Protein AF-A0AA35SG87-F1 (afdb_monomer)

Mean predicted aligned error: 8.15 Å

Solvent-accessible surface area (backbone atoms only — not comparable to full-atom values): 6564 Å² total; per-residue (Å²): 133,84,75,35,74,54,20,55,32,54,59,71,33,48,64,58,61,67,68,77,59,61,47,69,62,48,50,51,45,36,43,77,64,68,68,37,54,73,69,56,46,52,62,45,66,36,91,86,54,51,64,70,53,26,38,49,52,52,48,51,54,45,40,55,46,16,46,76,40,57,67,49,53,57,52,49,39,54,42,28,56,74,38,80,87,34,32,68,50,28,51,51,45,49,46,63,55,47,60,60,69,60,66,62,74,69,71,79,83,74,72,81,88,126

Structure (mmCIF, N/CA/C/O backbone):
data_AF-A0AA35SG87-F1
#
_entry.id   AF-A0AA35SG87-F1
#
loop_
_atom_site.group_PDB
_atom_site.id
_atom_site.type_symbol
_atom_site.label_atom_id
_atom_site.label_alt_id
_atom_site.label_comp_id
_atom_site.label_asym_id
_atom_site.label_entity_id
_atom_site.label_seq_id
_atom_site.pdbx_PDB_ins_code
_atom_site.Cartn_x
_atom_site.Cartn_y
_atom_site.Cartn_z
_atom_site.occupancy
_atom_site.B_iso_or_equiv
_atom_site.auth_seq_id
_atom_site.auth_comp_id
_atom_site.auth_asym_id
_atom_site.auth_atom_id
_atom_site.pdbx_PDB_model_num
ATOM 1 N N . MET A 1 1 ? -17.812 -4.025 -14.722 1.00 52.16 1 MET A N 1
ATOM 2 C CA . MET A 1 1 ? -17.776 -4.496 -13.319 1.00 52.16 1 MET A CA 1
ATOM 3 C C . MET A 1 1 ? -17.814 -3.278 -12.409 1.00 52.16 1 MET A C 1
ATOM 5 O O . MET A 1 1 ? -17.071 -2.337 -12.665 1.00 52.16 1 MET A O 1
ATOM 9 N N . ALA A 1 2 ? -18.706 -3.233 -11.420 1.00 60.88 2 ALA A N 1
ATOM 10 C CA . ALA A 1 2 ? -18.720 -2.141 -10.448 1.00 60.88 2 ALA A CA 1
ATOM 11 C C . ALA A 1 2 ? -17.534 -2.311 -9.482 1.00 60.88 2 ALA A C 1
ATOM 13 O O . ALA A 1 2 ? -17.361 -3.392 -8.933 1.00 60.88 2 ALA A O 1
ATOM 14 N N . MET A 1 3 ? -16.712 -1.273 -9.276 1.00 66.44 3 MET A N 1
ATOM 15 C CA . MET A 1 3 ? -15.665 -1.299 -8.239 1.00 66.44 3 MET A CA 1
ATOM 16 C C . MET A 1 3 ? -16.286 -1.527 -6.851 1.00 66.44 3 MET A C 1
ATOM 18 O O . MET A 1 3 ? -17.355 -0.977 -6.561 1.00 66.44 3 MET A O 1
ATOM 22 N N . SER A 1 4 ? -15.599 -2.275 -5.981 1.00 80.12 4 SER A N 1
ATOM 23 C CA . SER A 1 4 ? -15.964 -2.426 -4.565 1.00 80.12 4 SER A CA 1
ATOM 24 C C . SER A 1 4 ? -15.848 -1.088 -3.812 1.00 80.12 4 SER A C 1
ATOM 26 O O . SER A 1 4 ? -15.252 -0.116 -4.300 1.00 80.12 4 SER A O 1
ATOM 28 N N . ALA A 1 5 ? -16.486 -0.969 -2.645 1.00 81.38 5 ALA A N 1
ATOM 29 C CA . ALA A 1 5 ? -16.401 0.253 -1.838 1.00 81.38 5 ALA A CA 1
ATOM 30 C C . ALA A 1 5 ? -14.970 0.466 -1.316 1.00 81.38 5 ALA A C 1
ATOM 32 O O . ALA A 1 5 ? -14.482 1.598 -1.274 1.00 81.38 5 ALA A O 1
ATOM 33 N N . GLU A 1 6 ? -14.304 -0.644 -1.017 1.00 84.75 6 GLU A N 1
ATOM 34 C CA . GLU A 1 6 ? -12.934 -0.802 -0.553 1.00 84.75 6 GLU A CA 1
ATOM 35 C C . GLU A 1 6 ? -11.949 -0.368 -1.635 1.00 84.75 6 GLU A C 1
ATOM 37 O O . GLU A 1 6 ? -11.095 0.473 -1.367 1.00 84.75 6 GLU A O 1
ATOM 42 N N . ALA A 1 7 ? -12.123 -0.820 -2.883 1.00 84.31 7 ALA A N 1
ATOM 43 C CA . ALA A 1 7 ? -11.260 -0.407 -3.992 1.00 84.31 7 ALA A CA 1
ATOM 44 C C . ALA A 1 7 ? -11.376 1.098 -4.253 1.00 84.31 7 ALA A C 1
ATOM 46 O O . ALA A 1 7 ? -10.373 1.786 -4.423 1.00 84.31 7 ALA A O 1
ATOM 47 N N . ARG A 1 8 ? -12.595 1.659 -4.189 1.00 83.38 8 ARG A N 1
ATOM 48 C CA . ARG A 1 8 ? -12.783 3.117 -4.282 1.00 83.38 8 ARG A CA 1
ATOM 49 C C . ARG A 1 8 ? -12.155 3.865 -3.108 1.00 83.38 8 ARG A C 1
ATOM 51 O O . ARG A 1 8 ? -11.766 5.017 -3.277 1.00 83.38 8 ARG A O 1
ATOM 58 N N . ALA A 1 9 ? -12.148 3.280 -1.913 1.00 82.56 9 ALA A N 1
ATOM 59 C CA . ALA A 1 9 ? -11.553 3.899 -0.737 1.00 82.56 9 ALA A CA 1
ATOM 60 C C . ALA A 1 9 ? -10.028 3.891 -0.818 1.00 82.56 9 ALA A C 1
ATOM 62 O O . ALA A 1 9 ? -9.429 4.951 -0.654 1.00 82.56 9 ALA A O 1
ATOM 63 N N . LEU A 1 10 ? -9.440 2.754 -1.196 1.00 88.12 10 LEU A N 1
ATOM 64 C CA . LEU A 1 10 ? -8.018 2.639 -1.491 1.00 88.12 10 LEU A CA 1
ATOM 65 C C . LEU A 1 10 ? -7.615 3.622 -2.593 1.00 88.12 10 LEU A C 1
ATOM 67 O O . LEU A 1 10 ? -6.688 4.396 -2.403 1.00 88.12 10 LEU A O 1
ATOM 71 N N . ARG A 1 11 ? -8.376 3.716 -3.692 1.00 88.12 11 ARG A N 1
ATOM 72 C CA . ARG A 1 11 ? -8.124 4.693 -4.768 1.00 88.12 11 ARG A CA 1
ATOM 73 C C . ARG A 1 11 ? -7.984 6.131 -4.258 1.00 88.12 11 ARG A C 1
ATOM 75 O O . ARG A 1 11 ? -7.129 6.880 -4.724 1.00 88.12 11 ARG A O 1
ATOM 82 N N . ARG A 1 12 ? -8.818 6.529 -3.291 1.00 85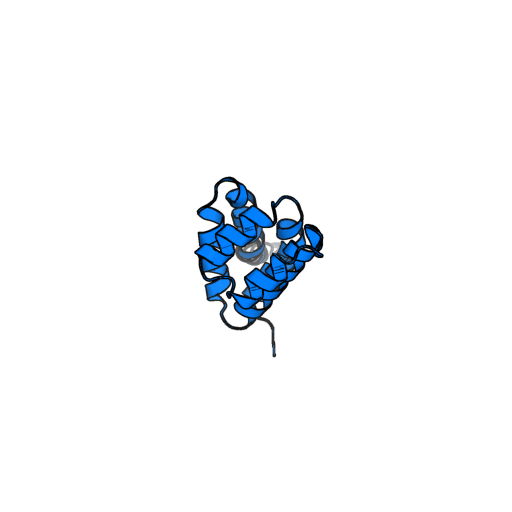.62 12 ARG A N 1
ATOM 83 C CA . ARG A 1 12 ? -8.775 7.873 -2.687 1.00 85.62 12 ARG A CA 1
ATOM 84 C C . ARG A 1 12 ? -7.545 8.094 -1.810 1.00 85.62 12 ARG A C 1
ATOM 86 O O . ARG A 1 12 ? -7.155 9.241 -1.629 1.00 85.62 12 ARG A O 1
ATOM 93 N N . SER A 1 13 ? -6.924 7.034 -1.301 1.00 86.25 13 SER A N 1
ATOM 94 C CA . SER A 1 13 ? -5.686 7.120 -0.531 1.00 86.25 13 SER A CA 1
ATOM 95 C C . SER A 1 13 ? -4.418 7.061 -1.389 1.00 86.25 13 SER A C 1
ATOM 97 O O . SER A 1 13 ? -3.332 7.014 -0.823 1.00 86.25 13 SER A O 1
ATOM 99 N N . ASN A 1 14 ? -4.511 7.123 -2.728 1.00 86.88 14 ASN A N 1
ATOM 100 C CA . ASN A 1 14 ? -3.327 7.126 -3.605 1.00 86.88 14 ASN A CA 1
ATOM 101 C C . ASN A 1 14 ? -2.331 8.241 -3.234 1.00 86.88 14 ASN A C 1
ATOM 103 O O . ASN A 1 14 ? -1.131 8.016 -3.125 1.00 86.88 14 ASN A O 1
ATOM 107 N N . ALA A 1 15 ? -2.838 9.446 -2.958 1.00 84.81 15 ALA A N 1
ATOM 108 C CA . ALA A 1 15 ? -1.996 10.572 -2.556 1.00 84.81 15 ALA A CA 1
ATOM 109 C C . ALA A 1 15 ? -1.245 10.311 -1.237 1.00 84.81 15 ALA A C 1
ATOM 111 O O . ALA A 1 15 ? -0.086 10.691 -1.112 1.00 84.81 15 ALA A O 1
ATOM 112 N N . VAL A 1 16 ? -1.880 9.619 -0.285 1.00 85.00 16 VAL A N 1
ATOM 113 C CA . VAL A 1 16 ? -1.257 9.219 0.988 1.00 85.00 16 VAL A CA 1
ATOM 114 C C . VAL A 1 16 ? -0.150 8.200 0.732 1.00 85.00 16 VAL A C 1
ATOM 116 O O . VAL A 1 16 ? 0.949 8.333 1.260 1.00 85.00 16 VAL A O 1
ATOM 119 N N . PHE A 1 17 ? -0.422 7.221 -0.132 1.00 80.38 17 PHE A N 1
ATOM 120 C CA . PHE A 1 17 ? 0.532 6.179 -0.509 1.00 80.38 17 PHE A CA 1
ATOM 121 C C . PHE A 1 17 ? 1.792 6.755 -1.176 1.00 80.38 17 PHE A C 1
ATOM 123 O O . PHE A 1 17 ? 2.893 6.262 -0.956 1.00 80.38 17 PHE A O 1
ATOM 130 N N . LYS A 1 18 ? 1.637 7.832 -1.957 1.00 80.06 18 LYS A N 1
ATOM 131 C CA . LYS A 1 18 ? 2.734 8.511 -2.666 1.00 80.06 18 LYS A CA 1
ATOM 132 C C . LYS A 1 18 ? 3.466 9.580 -1.849 1.00 80.06 18 LYS A C 1
ATOM 134 O O . LYS A 1 18 ? 4.548 9.999 -2.246 1.00 80.06 18 LYS A O 1
ATOM 139 N N . GLY A 1 19 ? 2.869 10.071 -0.763 1.00 75.06 19 GLY A N 1
ATOM 140 C CA . GLY A 1 19 ? 3.263 11.333 -0.127 1.00 75.06 19 GLY A CA 1
ATOM 141 C C . GLY A 1 19 ? 4.387 11.261 0.909 1.00 75.06 19 GLY A C 1
ATOM 142 O O . GLY A 1 19 ? 4.855 12.309 1.343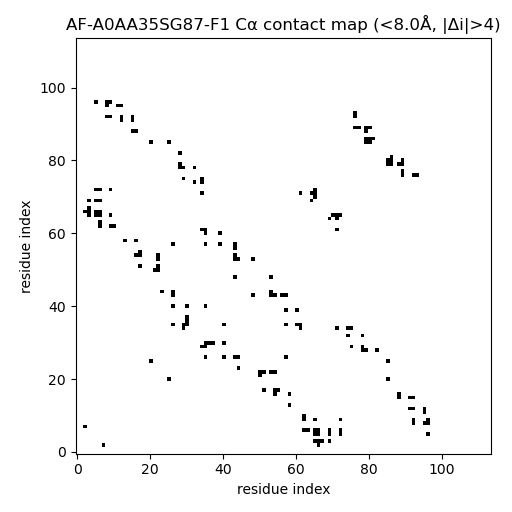 1.00 75.06 19 GLY A O 1
ATOM 143 N N . GLY A 1 20 ? 4.823 10.073 1.331 1.00 70.31 20 GLY A N 1
ATOM 144 C CA . GLY A 1 20 ? 5.798 9.971 2.426 1.00 70.31 20 GLY A CA 1
ATOM 145 C C . GLY A 1 20 ? 6.289 8.562 2.719 1.00 70.31 20 GLY A C 1
ATOM 146 O O . GLY A 1 20 ? 6.587 8.251 3.867 1.00 70.31 20 GLY A O 1
ATOM 147 N N . VAL A 1 21 ? 6.322 7.702 1.702 1.00 82.88 21 VAL A N 1
ATOM 148 C CA . VAL A 1 21 ? 6.686 6.293 1.851 1.00 82.88 21 VAL A CA 1
ATOM 149 C C . VAL A 1 21 ? 7.940 5.995 1.054 1.00 82.88 21 VAL A C 1
ATOM 151 O O . VAL A 1 21 ? 8.015 6.318 -0.131 1.00 82.88 21 VAL A O 1
ATOM 154 N N . ASP A 1 22 ? 8.902 5.347 1.704 1.00 89.00 22 ASP A N 1
ATOM 155 C CA . ASP A 1 22 ? 10.033 4.743 1.014 1.00 89.00 22 ASP A CA 1
ATOM 156 C C . ASP A 1 22 ? 9.538 3.524 0.207 1.00 89.00 22 ASP A C 1
ATOM 158 O O . ASP A 1 22 ? 8.985 2.584 0.798 1.00 89.00 22 ASP A O 1
ATOM 162 N N . PRO A 1 23 ? 9.694 3.521 -1.130 1.00 89.44 23 PRO A N 1
ATOM 163 C CA . PRO A 1 23 ? 9.236 2.422 -1.966 1.00 89.44 23 PRO A CA 1
ATOM 164 C C . PRO A 1 23 ? 9.935 1.099 -1.643 1.00 89.44 23 PRO A C 1
ATOM 166 O O . PRO A 1 23 ? 9.285 0.062 -1.724 1.00 89.44 23 PRO A O 1
ATOM 169 N N . GLU A 1 24 ? 11.209 1.092 -1.248 1.00 89.62 24 GLU A N 1
ATOM 170 C CA . GLU A 1 24 ? 11.932 -0.147 -0.938 1.00 89.62 24 GLU A CA 1
ATOM 171 C C . GLU A 1 24 ? 11.408 -0.787 0.349 1.00 89.62 24 GLU A C 1
ATOM 173 O O . GLU A 1 24 ? 11.170 -2.003 0.406 1.00 89.62 24 GLU A O 1
ATOM 178 N N . ASN A 1 25 ? 11.152 0.044 1.363 1.00 90.31 25 ASN A N 1
ATOM 179 C CA . ASN A 1 25 ? 10.546 -0.408 2.612 1.00 90.31 25 ASN A CA 1
ATOM 180 C C . ASN A 1 25 ? 9.140 -0.971 2.355 1.00 90.31 25 ASN A C 1
ATOM 182 O O . ASN A 1 25 ? 8.793 -2.072 2.787 1.00 90.31 25 ASN A O 1
ATOM 186 N N . LEU A 1 26 ? 8.346 -0.255 1.559 1.00 90.75 26 LEU A N 1
ATOM 187 C CA . LEU A 1 26 ? 6.991 -0.667 1.224 1.00 90.75 26 LEU A CA 1
ATOM 188 C C . LEU A 1 26 ? 6.952 -1.961 0.408 1.00 90.75 26 LEU A C 1
ATOM 190 O O . LEU A 1 26 ? 6.169 -2.850 0.734 1.00 90.75 26 LEU A O 1
ATOM 194 N N . VAL A 1 27 ? 7.811 -2.117 -0.606 1.00 92.25 27 VAL A N 1
ATOM 195 C CA . VAL A 1 27 ? 7.926 -3.375 -1.365 1.00 92.25 27 VAL A CA 1
ATOM 196 C C . VAL A 1 27 ? 8.217 -4.540 -0.424 1.00 92.25 27 VAL A C 1
ATOM 198 O O . VAL A 1 27 ? 7.605 -5.600 -0.559 1.00 92.25 27 VAL A O 1
ATOM 201 N N . THR A 1 28 ? 9.128 -4.349 0.532 1.00 92.19 28 THR A N 1
ATOM 202 C CA . THR A 1 28 ? 9.518 -5.386 1.495 1.00 92.19 28 THR A CA 1
ATOM 203 C C . THR A 1 28 ? 8.334 -5.809 2.360 1.00 92.19 28 THR A C 1
ATOM 205 O O . THR A 1 28 ? 8.039 -7.002 2.451 1.00 92.19 28 THR A O 1
ATOM 208 N N . VAL A 1 29 ? 7.597 -4.844 2.917 1.00 93.00 29 VAL A N 1
ATOM 209 C CA . VAL A 1 29 ? 6.403 -5.099 3.736 1.00 93.00 29 VAL A CA 1
ATOM 210 C C . VAL A 1 29 ? 5.302 -5.781 2.924 1.00 93.00 29 VAL A C 1
ATOM 212 O O . VAL A 1 29 ? 4.743 -6.790 3.358 1.00 93.00 29 VAL A O 1
ATOM 215 N N . LEU A 1 30 ? 4.993 -5.276 1.727 1.00 92.88 30 LEU A N 1
ATOM 216 C CA . LEU A 1 30 ? 3.920 -5.823 0.898 1.00 92.88 30 LEU A CA 1
ATOM 217 C C . LEU A 1 30 ? 4.245 -7.234 0.393 1.00 92.88 30 LEU A C 1
ATOM 219 O O . LEU A 1 30 ? 3.371 -8.103 0.384 1.00 92.88 30 LEU A O 1
ATOM 223 N N . TYR A 1 31 ? 5.492 -7.491 -0.002 1.00 93.50 31 TYR A N 1
ATOM 224 C CA . TYR A 1 31 ? 5.915 -8.823 -0.427 1.00 93.50 31 TYR A CA 1
ATOM 225 C C . TYR A 1 31 ? 5.946 -9.813 0.742 1.00 93.50 31 TYR A C 1
ATOM 227 O O . TYR A 1 31 ? 5.422 -10.919 0.615 1.00 93.50 31 TYR A O 1
ATOM 235 N N . GLY A 1 32 ? 6.474 -9.403 1.902 1.00 91.81 32 GLY A N 1
ATOM 236 C CA . GLY A 1 32 ? 6.506 -10.230 3.113 1.00 91.81 32 GLY A CA 1
ATOM 237 C C . GLY A 1 32 ? 5.117 -10.642 3.615 1.00 91.81 32 GLY A C 1
ATOM 238 O O . GLY A 1 32 ? 4.974 -11.694 4.230 1.00 91.81 32 GLY A O 1
ATOM 239 N N . ASN A 1 33 ? 4.086 -9.855 3.293 1.00 92.31 33 ASN A N 1
ATOM 240 C CA . ASN A 1 33 ? 2.690 -10.124 3.643 1.00 92.31 33 ASN A CA 1
ATOM 241 C C . ASN A 1 33 ? 1.859 -10.716 2.483 1.00 92.31 33 ASN A C 1
ATOM 243 O O . ASN A 1 33 ? 0.630 -10.724 2.546 1.00 92.31 33 ASN A O 1
ATOM 247 N N . PHE A 1 34 ? 2.499 -11.213 1.415 1.00 91.44 34 PHE A N 1
ATOM 248 C CA . PHE A 1 34 ? 1.841 -11.824 0.243 1.00 91.44 34 PHE A CA 1
ATOM 249 C C . PHE A 1 34 ? 0.858 -10.897 -0.506 1.00 91.44 34 PHE A C 1
ATOM 251 O O . PHE A 1 34 ? -0.018 -11.349 -1.255 1.00 91.44 34 PHE A O 1
ATOM 258 N N . LEU A 1 35 ? 1.007 -9.581 -0.335 1.00 92.19 35 LEU A N 1
ATOM 259 C CA . LEU A 1 35 ? 0.213 -8.564 -1.028 1.00 92.19 35 LEU A CA 1
ATOM 260 C C . LEU A 1 35 ? 0.749 -8.274 -2.435 1.00 92.19 35 LEU A C 1
ATOM 262 O O . LEU A 1 35 ? -0.012 -7.813 -3.284 1.00 92.19 35 LEU A O 1
ATOM 266 N N . LEU A 1 36 ? 2.016 -8.611 -2.695 1.00 92.81 36 LEU A N 1
ATOM 267 C CA . LEU A 1 36 ? 2.630 -8.642 -4.024 1.00 92.81 36 LEU A CA 1
ATOM 268 C C . LEU A 1 36 ? 3.012 -10.078 -4.399 1.00 92.81 36 LEU A C 1
ATOM 270 O O . LEU A 1 36 ? 3.467 -10.853 -3.560 1.00 92.81 36 LEU A O 1
ATOM 274 N N . THR A 1 37 ? 2.833 -10.430 -5.669 1.00 92.25 37 THR A N 1
ATOM 275 C CA . THR A 1 37 ? 3.420 -11.636 -6.272 1.00 92.25 37 THR A CA 1
ATOM 276 C C . THR A 1 37 ? 4.917 -11.439 -6.545 1.00 92.25 37 THR A C 1
ATOM 278 O O . THR A 1 37 ? 5.392 -10.299 -6.565 1.00 92.25 37 THR A O 1
ATOM 281 N N . PRO A 1 38 ? 5.674 -12.525 -6.795 1.00 92.06 38 PRO A N 1
ATOM 282 C CA . PRO A 1 38 ? 7.057 -12.429 -7.261 1.00 92.06 38 PRO A CA 1
ATOM 283 C C . PRO A 1 38 ? 7.208 -11.563 -8.519 1.00 92.06 38 PRO A C 1
ATOM 285 O O . PRO A 1 38 ? 8.066 -10.684 -8.535 1.00 92.06 38 PRO A O 1
ATOM 288 N N . ASP A 1 39 ? 6.325 -11.731 -9.507 1.00 91.44 39 ASP A N 1
ATOM 289 C CA . ASP A 1 39 ? 6.355 -10.962 -10.760 1.00 91.44 39 ASP A CA 1
ATOM 290 C C . ASP A 1 39 ? 6.072 -9.470 -10.519 1.00 91.44 39 ASP A C 1
ATOM 292 O O . ASP A 1 39 ? 6.739 -8.593 -11.068 1.00 91.44 39 ASP A O 1
ATOM 296 N N . GLU A 1 40 ? 5.098 -9.156 -9.656 1.00 92.25 40 GLU A N 1
ATOM 297 C CA . GLU A 1 40 ? 4.800 -7.771 -9.272 1.00 92.25 40 GLU A CA 1
ATOM 298 C C . GLU A 1 40 ? 5.977 -7.143 -8.519 1.00 92.25 40 GLU A C 1
ATOM 300 O O . GLU A 1 40 ? 6.325 -5.997 -8.797 1.00 92.25 40 GLU A O 1
ATOM 305 N N . ARG A 1 41 ? 6.628 -7.893 -7.618 1.00 93.25 41 ARG A N 1
ATOM 306 C CA . ARG A 1 41 ? 7.844 -7.453 -6.922 1.00 93.25 41 ARG A CA 1
ATOM 307 C C . ARG A 1 41 ? 8.974 -7.171 -7.908 1.00 93.25 41 ARG A C 1
ATOM 309 O O . ARG A 1 41 ? 9.624 -6.132 -7.810 1.00 93.25 41 ARG A O 1
ATOM 316 N N . GLU A 1 42 ? 9.232 -8.078 -8.840 1.00 91.62 42 GLU A N 1
ATOM 317 C CA . GLU A 1 42 ? 10.274 -7.894 -9.852 1.00 91.62 42 GLU A CA 1
ATOM 318 C C . GLU A 1 42 ? 10.003 -6.636 -10.681 1.00 91.62 42 GLU A C 1
ATOM 320 O O . GLU A 1 42 ? 10.886 -5.792 -10.840 1.00 91.62 42 GLU A O 1
ATOM 325 N N . LYS A 1 43 ? 8.748 -6.438 -11.099 1.00 89.69 43 LYS A N 1
ATOM 326 C CA . LYS A 1 43 ? 8.334 -5.252 -11.849 1.00 89.69 43 LYS A CA 1
ATOM 327 C C . LYS A 1 43 ? 8.609 -3.954 -11.085 1.00 89.69 43 LYS A C 1
ATOM 329 O O . LYS A 1 43 ? 9.157 -3.023 -11.668 1.00 89.69 43 LYS A O 1
ATOM 334 N N . VAL A 1 44 ? 8.257 -3.877 -9.799 1.00 89.56 44 VAL A N 1
ATOM 335 C CA . VAL A 1 44 ? 8.437 -2.648 -8.997 1.00 89.56 44 VAL A CA 1
ATOM 336 C C . VAL A 1 44 ? 9.879 -2.432 -8.540 1.00 89.56 44 VAL A C 1
ATOM 338 O O . VAL A 1 44 ? 10.297 -1.295 -8.364 1.00 89.56 44 VAL A O 1
ATOM 341 N N . THR A 1 45 ? 10.675 -3.491 -8.397 1.00 88.00 45 THR A N 1
ATOM 342 C CA . THR A 1 45 ? 12.110 -3.390 -8.059 1.00 88.00 45 THR A CA 1
ATOM 343 C C . THR A 1 45 ? 13.004 -3.145 -9.277 1.00 88.00 45 THR A C 1
ATOM 345 O O . THR A 1 45 ? 14.223 -3.021 -9.144 1.00 88.00 45 THR A O 1
ATOM 348 N N . HIS A 1 46 ? 12.422 -3.039 -10.474 1.00 85.12 46 HIS A N 1
ATOM 349 C CA . HIS A 1 46 ? 13.176 -2.813 -11.697 1.00 85.12 46 HIS A CA 1
ATOM 350 C C . HIS A 1 46 ? 13.911 -1.460 -11.659 1.00 85.12 46 HIS A C 1
ATOM 352 O O . HIS A 1 46 ? 13.300 -0.408 -11.464 1.00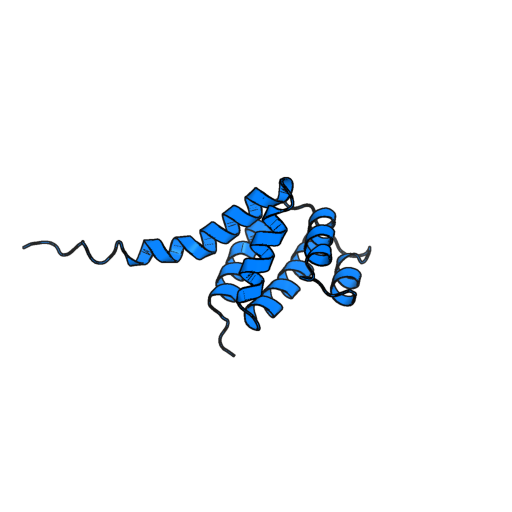 85.12 46 HIS A O 1
ATOM 358 N N . LYS A 1 47 ? 15.231 -1.475 -11.912 1.00 74.31 47 LYS A N 1
ATOM 359 C CA . LYS A 1 47 ? 16.151 -0.324 -11.739 1.00 74.31 47 LYS A CA 1
ATOM 360 C C . LYS A 1 47 ? 15.820 0.925 -12.567 1.00 74.31 47 LYS A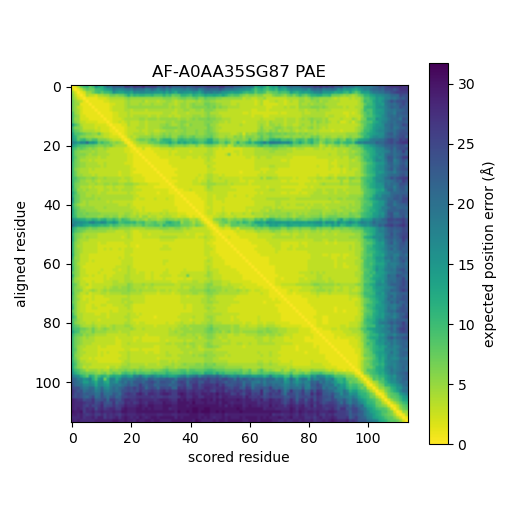 C 1
ATOM 362 O O . LYS A 1 47 ? 16.421 1.972 -12.360 1.00 74.31 47 LYS A O 1
ATOM 367 N N . THR A 1 48 ? 14.919 0.814 -13.537 1.00 85.38 48 THR A N 1
ATOM 368 C CA . THR A 1 48 ? 14.525 1.921 -14.420 1.00 85.38 48 THR A CA 1
ATOM 369 C C . THR A 1 48 ? 13.358 2.741 -13.876 1.00 85.38 48 THR A C 1
ATOM 371 O O . THR A 1 48 ? 13.050 3.784 -14.448 1.00 85.38 48 THR A O 1
ATOM 374 N N . LEU A 1 49 ? 12.673 2.272 -12.829 1.00 88.75 49 LEU A N 1
ATOM 375 C CA . LEU A 1 49 ? 11.547 2.989 -12.240 1.00 88.75 49 LEU A CA 1
ATOM 376 C C . LEU A 1 49 ? 12.039 4.018 -11.221 1.00 88.75 49 LEU A C 1
ATOM 378 O O . LEU A 1 49 ? 12.847 3.722 -10.347 1.00 88.75 49 LEU A O 1
ATOM 382 N N . THR A 1 50 ? 11.502 5.230 -11.308 1.00 90.50 50 THR A N 1
ATOM 383 C CA . THR A 1 50 ? 11.621 6.228 -10.237 1.00 90.50 50 THR A CA 1
ATOM 384 C C . THR A 1 50 ? 10.794 5.805 -9.022 1.00 90.50 50 THR A C 1
ATOM 386 O O . THR A 1 50 ? 9.787 5.115 -9.176 1.00 90.50 50 THR A O 1
ATOM 389 N N . ALA A 1 51 ? 11.140 6.290 -7.827 1.00 88.50 51 ALA A N 1
ATOM 390 C CA . ALA A 1 51 ? 10.395 6.003 -6.596 1.00 88.50 51 ALA A CA 1
ATOM 391 C C . ALA A 1 51 ? 8.873 6.208 -6.750 1.00 88.50 51 ALA A C 1
ATOM 393 O O . ALA A 1 51 ? 8.077 5.346 -6.389 1.00 88.50 51 ALA A O 1
ATOM 394 N N . GLY A 1 52 ? 8.452 7.311 -7.380 1.00 88.38 52 GLY A N 1
ATOM 395 C CA . GLY A 1 52 ? 7.034 7.581 -7.632 1.00 88.38 52 GLY A CA 1
ATOM 396 C C . GLY A 1 52 ? 6.363 6.570 -8.571 1.00 88.38 52 GLY A C 1
ATOM 397 O O . GLY A 1 52 ? 5.195 6.236 -8.375 1.00 88.38 52 GLY A O 1
ATOM 398 N N . GLN A 1 53 ? 7.088 6.052 -9.566 1.00 90.50 53 GLN A N 1
ATOM 399 C CA . GLN A 1 53 ? 6.583 5.005 -10.461 1.00 90.50 53 GLN A CA 1
ATOM 400 C C . GLN A 1 53 ? 6.494 3.649 -9.754 1.00 90.50 53 GLN A C 1
ATOM 402 O O . GLN A 1 53 ? 5.529 2.923 -9.969 1.00 90.50 53 GLN A O 1
ATOM 407 N N . GLN A 1 54 ? 7.449 3.328 -8.877 1.00 91.50 54 GLN A N 1
ATOM 408 C CA . GLN A 1 54 ? 7.391 2.117 -8.053 1.00 91.50 54 GLN A CA 1
ATOM 409 C C . GLN A 1 54 ? 6.162 2.137 -7.136 1.00 91.50 54 GLN A C 1
ATOM 411 O O . GLN A 1 54 ? 5.414 1.162 -7.082 1.00 91.50 54 GLN A O 1
ATOM 416 N N . LEU A 1 55 ? 5.914 3.273 -6.471 1.00 91.38 55 LEU A N 1
ATOM 417 C CA . LEU A 1 55 ? 4.730 3.482 -5.630 1.00 91.38 55 LEU A CA 1
ATOM 418 C C . LEU A 1 55 ? 3.428 3.348 -6.431 1.00 91.38 55 LEU A C 1
ATOM 420 O O . LEU A 1 55 ? 2.496 2.701 -5.961 1.00 91.38 55 LEU A O 1
ATOM 424 N N . GLU A 1 56 ? 3.366 3.903 -7.645 1.00 90.94 56 GLU A N 1
ATOM 425 C CA . GLU A 1 56 ? 2.181 3.795 -8.507 1.00 90.94 56 GLU A CA 1
ATOM 426 C C . GLU A 1 56 ? 1.902 2.353 -8.951 1.00 90.94 56 GLU A C 1
ATOM 428 O O . GLU A 1 56 ? 0.752 1.910 -8.956 1.00 90.94 56 GLU A O 1
ATOM 433 N N . GLU A 1 57 ? 2.939 1.600 -9.307 1.00 91.69 57 GLU A N 1
ATOM 434 C CA . GLU A 1 57 ? 2.805 0.204 -9.725 1.00 91.69 57 GLU A CA 1
ATOM 435 C C . GLU A 1 57 ? 2.356 -0.692 -8.561 1.00 91.69 57 GLU A C 1
ATOM 437 O O . GLU A 1 57 ? 1.403 -1.463 -8.711 1.00 91.69 57 GLU A O 1
ATOM 442 N N . MET A 1 58 ? 2.951 -0.529 -7.371 1.00 92.94 58 MET A N 1
ATOM 443 C CA . MET A 1 58 ? 2.493 -1.215 -6.154 1.00 92.94 58 MET A CA 1
ATOM 444 C C . MET A 1 58 ? 1.038 -0.877 -5.831 1.00 92.94 58 MET A C 1
ATOM 446 O O . MET A 1 58 ? 0.231 -1.764 -5.551 1.00 92.94 58 MET A O 1
ATOM 450 N N . PHE A 1 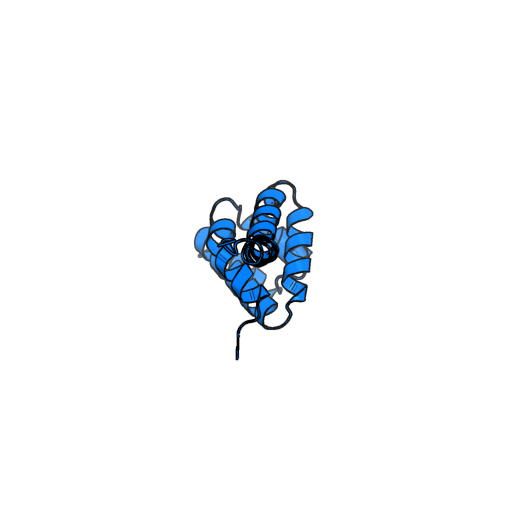59 ? 0.685 0.405 -5.899 1.00 92.12 59 PHE A N 1
ATOM 451 C CA . PHE A 1 59 ? -0.670 0.862 -5.631 1.00 92.12 59 PHE A CA 1
ATOM 452 C C . PHE A 1 59 ? -1.677 0.275 -6.626 1.00 92.12 59 PHE A C 1
ATOM 454 O O . PHE A 1 59 ? -2.747 -0.187 -6.232 1.00 92.12 59 PHE A O 1
ATOM 461 N N . THR A 1 60 ? -1.321 0.231 -7.909 1.00 90.75 60 THR A N 1
ATOM 462 C CA . THR A 1 60 ? -2.163 -0.339 -8.968 1.00 90.75 60 THR A CA 1
ATOM 463 C C . THR A 1 60 ? -2.391 -1.838 -8.760 1.00 90.75 60 THR A C 1
ATOM 465 O O . THR A 1 60 ? -3.512 -2.320 -8.941 1.00 90.75 60 THR A O 1
ATOM 468 N N . ALA A 1 61 ? -1.358 -2.583 -8.355 1.00 91.88 61 ALA A N 1
ATOM 469 C CA . ALA A 1 61 ? -1.477 -4.000 -8.014 1.00 91.88 61 ALA A CA 1
ATOM 470 C C . ALA A 1 61 ? -2.447 -4.216 -6.837 1.00 91.88 61 ALA A C 1
ATOM 472 O O . ALA A 1 61 ? -3.368 -5.036 -6.919 1.00 91.88 61 ALA A O 1
ATOM 473 N N . LEU A 1 62 ? -2.305 -3.416 -5.775 1.00 91.88 62 LEU A N 1
ATOM 474 C CA . LEU A 1 62 ? -3.194 -3.451 -4.613 1.00 91.88 62 LEU A CA 1
ATOM 475 C C . LEU A 1 62 ? -4.637 -3.080 -4.981 1.00 91.88 62 LEU A C 1
ATOM 477 O O . LEU A 1 62 ? -5.562 -3.788 -4.589 1.00 91.88 62 LEU A O 1
ATOM 481 N N . GLU A 1 63 ? -4.853 -2.026 -5.773 1.00 90.56 63 GLU A N 1
ATOM 482 C CA . GLU A 1 63 ? -6.192 -1.595 -6.200 1.00 90.56 63 GLU A CA 1
ATOM 483 C C . GLU A 1 63 ? -6.922 -2.708 -6.963 1.00 90.56 63 GLU A C 1
ATOM 485 O O . GLU A 1 63 ? -8.089 -2.993 -6.677 1.00 90.56 63 GLU A O 1
ATOM 490 N N . ARG A 1 64 ? -6.231 -3.386 -7.890 1.00 90.38 64 ARG A N 1
ATOM 491 C CA . ARG A 1 64 ? -6.790 -4.522 -8.640 1.00 90.38 64 ARG A CA 1
ATOM 492 C C . ARG A 1 64 ? -7.178 -5.672 -7.720 1.00 90.38 64 ARG A C 1
ATOM 494 O O . ARG A 1 64 ? -8.251 -6.246 -7.891 1.00 90.38 64 ARG A O 1
ATOM 501 N N . ARG A 1 65 ? -6.338 -5.986 -6.730 1.00 90.88 65 ARG A N 1
ATOM 502 C CA . ARG A 1 65 ? -6.619 -7.048 -5.758 1.00 90.88 65 ARG A CA 1
ATOM 503 C C . ARG A 1 65 ? -7.798 -6.698 -4.859 1.00 90.88 65 ARG A C 1
ATOM 505 O O . ARG A 1 65 ? -8.685 -7.526 -4.724 1.00 90.88 65 ARG A O 1
ATOM 512 N N . VAL A 1 66 ? -7.876 -5.476 -4.329 1.00 90.25 66 VAL A N 1
ATOM 513 C CA . VAL A 1 66 ? -9.016 -5.031 -3.501 1.00 90.25 66 VAL A CA 1
ATOM 514 C C . VAL A 1 66 ? -10.324 -4.967 -4.302 1.00 90.25 66 VAL A C 1
ATOM 516 O O . VAL A 1 66 ? -11.414 -5.159 -3.758 1.0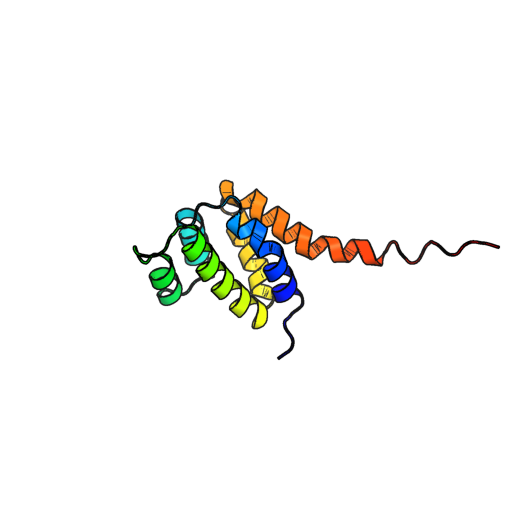0 90.25 66 VAL A O 1
ATOM 519 N N . ALA A 1 67 ? -10.243 -4.707 -5.610 1.00 87.62 67 ALA A N 1
ATOM 520 C CA . ALA A 1 67 ? -11.411 -4.748 -6.484 1.00 87.62 67 ALA A CA 1
ATOM 521 C C . ALA A 1 67 ? -11.980 -6.167 -6.653 1.00 87.62 67 ALA A C 1
ATOM 523 O O . ALA A 1 67 ? -13.179 -6.297 -6.896 1.00 87.62 67 ALA A O 1
ATOM 524 N N . VAL A 1 68 ? -11.142 -7.200 -6.519 1.00 88.81 68 VAL A N 1
ATOM 525 C CA . VAL A 1 68 ? -11.533 -8.616 -6.618 1.00 88.81 68 VAL A CA 1
ATOM 526 C C . VAL A 1 68 ? -11.865 -9.199 -5.240 1.00 88.81 68 VAL A C 1
ATOM 528 O O . VAL A 1 68 ? -12.879 -9.875 -5.099 1.00 88.81 68 VAL A O 1
ATOM 531 N N . ASP A 1 69 ? -11.043 -8.915 -4.228 1.00 89.19 69 ASP A N 1
ATOM 532 C CA . ASP A 1 69 ? -11.208 -9.361 -2.8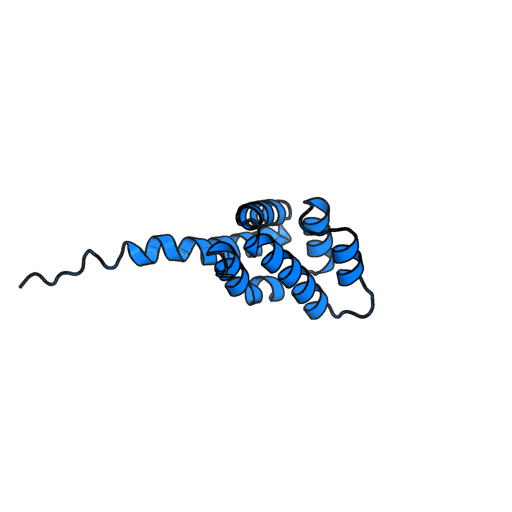44 1.00 89.19 69 ASP A CA 1
ATOM 533 C C . ASP A 1 69 ? -11.104 -8.173 -1.864 1.00 89.19 69 ASP A C 1
ATOM 535 O O . ASP A 1 69 ? -10.003 -7.684 -1.585 1.00 89.19 69 ASP A O 1
ATOM 539 N N . PRO A 1 70 ? -12.228 -7.713 -1.286 1.00 85.44 70 PRO A N 1
ATOM 540 C CA . PRO A 1 70 ? -12.233 -6.584 -0.360 1.00 85.44 70 PRO A CA 1
ATOM 541 C C . PRO A 1 70 ? -11.454 -6.847 0.942 1.00 85.44 70 PRO A C 1
ATOM 543 O O . PRO A 1 70 ? -10.997 -5.888 1.566 1.00 85.44 70 PRO A O 1
ATOM 546 N N . HIS A 1 71 ? -11.214 -8.106 1.340 1.00 89.31 71 HIS A N 1
ATOM 547 C CA . HIS A 1 71 ? -10.426 -8.425 2.544 1.00 89.31 71 HIS A CA 1
ATOM 548 C C . HIS A 1 71 ? -8.944 -8.069 2.395 1.00 89.31 71 HIS A C 1
ATOM 550 O O . HIS A 1 71 ? -8.239 -7.911 3.394 1.00 89.31 71 HI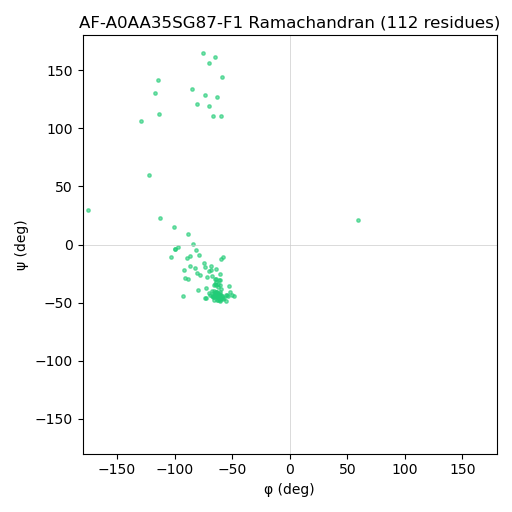S A O 1
ATOM 556 N N . VAL A 1 72 ? -8.462 -7.896 1.161 1.00 91.00 72 VAL A N 1
ATOM 557 C CA . VAL A 1 72 ? -7.092 -7.443 0.887 1.00 91.00 72 VAL A CA 1
ATOM 558 C C . VAL A 1 72 ? -6.840 -6.058 1.481 1.00 91.00 72 VAL A C 1
ATOM 560 O O . VAL A 1 72 ? -5.724 -5.791 1.914 1.00 91.00 72 VAL A O 1
ATOM 563 N N . LEU A 1 73 ? -7.862 -5.199 1.580 1.00 90.31 73 LEU A N 1
ATOM 564 C CA . LEU A 1 73 ? -7.717 -3.893 2.225 1.00 90.31 73 LEU A CA 1
ATOM 565 C C . LEU A 1 73 ? -7.378 -4.035 3.715 1.00 90.31 73 LEU A C 1
ATOM 567 O O . LEU A 1 73 ? -6.499 -3.332 4.201 1.00 90.31 73 LEU A O 1
ATOM 571 N N . GLN A 1 74 ? -8.029 -4.962 4.426 1.00 91.00 74 GLN A N 1
ATOM 572 C CA . GLN A 1 74 ? -7.720 -5.214 5.835 1.00 91.00 74 GLN A CA 1
ATOM 573 C C . GLN A 1 74 ? -6.306 -5.780 5.991 1.00 91.00 74 GLN A C 1
ATOM 575 O O . GLN A 1 74 ? -5.532 -5.270 6.791 1.00 91.00 74 GLN A O 1
ATOM 580 N N . LYS A 1 75 ? -5.924 -6.751 5.150 1.00 93.12 75 LYS A N 1
ATOM 581 C CA . LYS A 1 75 ? -4.557 -7.300 5.143 1.00 93.12 75 LYS A CA 1
ATOM 582 C C . LYS A 1 75 ? -3.498 -6.238 4.848 1.00 93.12 75 LYS A C 1
ATOM 584 O O . LYS A 1 75 ? -2.427 -6.267 5.441 1.00 93.12 75 LYS A O 1
ATOM 589 N N . LEU A 1 76 ? -3.789 -5.304 3.941 1.00 92.44 76 LEU A N 1
ATOM 590 C CA . LEU A 1 76 ? -2.919 -4.165 3.655 1.00 92.44 76 LEU A CA 1
ATOM 591 C C . LEU A 1 76 ? -2.726 -3.300 4.900 1.00 92.44 76 LEU A C 1
ATOM 593 O O . LEU A 1 76 ? -1.597 -2.968 5.234 1.00 92.44 76 LEU A O 1
ATOM 597 N N . LEU A 1 77 ? -3.807 -2.955 5.595 1.00 92.06 77 LEU A N 1
ATOM 598 C CA . LEU A 1 77 ? -3.734 -2.162 6.821 1.00 92.06 77 LEU A CA 1
ATOM 599 C C . LEU A 1 77 ? -2.937 -2.880 7.912 1.00 92.06 77 LEU A C 1
ATOM 601 O O . LEU A 1 77 ? -2.082 -2.263 8.541 1.00 92.06 77 LEU A O 1
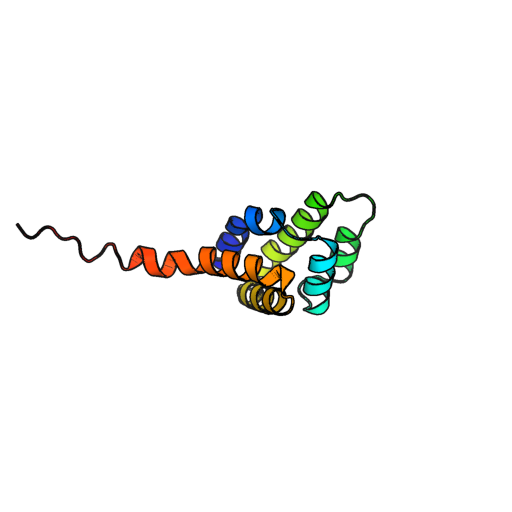ATOM 605 N N . ASP A 1 78 ? -3.167 -4.179 8.095 1.00 93.06 78 ASP A N 1
ATOM 606 C CA . ASP A 1 78 ? -2.435 -4.991 9.067 1.00 93.06 78 ASP A CA 1
ATOM 607 C C . ASP A 1 78 ? -0.938 -5.035 8.725 1.00 93.06 78 ASP A C 1
ATOM 609 O O . ASP A 1 78 ? -0.106 -4.785 9.593 1.00 93.06 78 ASP A O 1
ATOM 613 N N . ALA A 1 79 ? -0.588 -5.244 7.450 1.00 92.94 79 ALA A N 1
ATOM 614 C CA . ALA A 1 79 ? 0.795 -5.238 6.979 1.00 92.94 79 ALA A CA 1
ATOM 615 C C . ALA A 1 79 ? 1.481 -3.885 7.214 1.00 92.94 79 ALA A C 1
ATOM 617 O O . ALA A 1 79 ? 2.587 -3.841 7.746 1.00 92.94 79 ALA A O 1
ATOM 618 N N . LEU A 1 80 ? 0.821 -2.772 6.881 1.00 91.56 80 LEU A N 1
ATOM 619 C CA . LEU A 1 80 ? 1.359 -1.430 7.126 1.00 91.56 80 LEU A CA 1
ATOM 620 C C . LEU A 1 80 ? 1.534 -1.140 8.627 1.00 91.56 80 LEU A C 1
ATOM 622 O O . LEU A 1 80 ? 2.444 -0.406 8.995 1.00 91.56 80 LEU A O 1
ATOM 626 N N . ASN A 1 81 ? 0.711 -1.735 9.496 1.00 92.00 81 ASN A N 1
ATOM 627 C CA . ASN A 1 81 ? 0.846 -1.603 10.948 1.00 92.00 81 ASN A CA 1
ATOM 628 C C . ASN A 1 81 ? 2.013 -2.410 11.542 1.00 92.00 81 ASN A C 1
ATOM 630 O O . ASN A 1 81 ? 2.411 -2.139 12.674 1.00 92.00 81 ASN A O 1
ATOM 634 N N . THR A 1 82 ? 2.572 -3.379 10.809 1.00 90.12 82 THR A N 1
ATOM 635 C CA . THR A 1 82 ? 3.767 -4.119 11.261 1.00 90.12 82 THR A CA 1
ATOM 636 C C . THR A 1 82 ? 5.051 -3.298 11.178 1.00 90.12 82 THR A C 1
ATOM 638 O O . THR A 1 82 ? 6.017 -3.620 11.866 1.00 90.12 82 THR A O 1
ATOM 641 N N . GLU A 1 83 ? 5.052 -2.226 10.383 1.00 89.88 83 GLU A N 1
ATOM 642 C CA . GLU A 1 83 ? 6.206 -1.357 10.176 1.00 89.88 83 GLU A CA 1
ATOM 643 C C . GLU A 1 83 ? 5.928 0.037 10.763 1.00 89.88 83 GLU A C 1
ATOM 645 O O . GLU A 1 83 ? 5.090 0.770 10.226 1.00 89.88 83 GLU A O 1
ATOM 650 N N . PRO A 1 84 ? 6.626 0.452 11.840 1.00 87.88 84 PRO A N 1
ATOM 651 C CA . PRO A 1 84 ? 6.384 1.729 12.512 1.00 87.88 84 PRO A CA 1
ATOM 652 C C . PRO A 1 84 ? 6.408 2.946 11.581 1.00 87.88 84 PRO A C 1
ATOM 654 O O . PRO A 1 84 ? 5.615 3.872 11.767 1.00 87.88 84 PRO A O 1
ATOM 657 N N . ALA A 1 85 ? 7.267 2.943 10.556 1.00 87.75 85 ALA A N 1
ATOM 658 C CA . ALA A 1 85 ? 7.343 4.033 9.585 1.00 87.75 85 ALA A CA 1
ATOM 659 C C . ALA A 1 85 ? 6.093 4.142 8.686 1.00 87.75 85 ALA A C 1
ATOM 661 O O . ALA A 1 85 ? 5.815 5.210 8.140 1.00 87.75 85 ALA A O 1
ATOM 662 N N . LEU A 1 86 ? 5.323 3.059 8.539 1.00 89.50 86 LEU A N 1
ATOM 663 C CA . LEU A 1 86 ? 4.142 2.971 7.674 1.00 89.50 86 LEU A CA 1
ATOM 664 C C . LEU A 1 86 ? 2.815 3.062 8.443 1.00 89.50 86 LEU A C 1
ATOM 666 O O . LEU A 1 86 ? 1.770 3.290 7.829 1.00 89.50 86 LEU A O 1
ATOM 670 N N . VAL A 1 87 ? 2.833 2.989 9.777 1.00 89.31 87 VAL A N 1
ATOM 671 C CA . VAL A 1 87 ? 1.648 3.197 10.634 1.00 89.31 87 VAL A CA 1
ATOM 672 C C . VAL A 1 87 ? 0.890 4.499 10.302 1.00 89.31 87 VAL A C 1
ATOM 674 O O . VAL A 1 87 ? -0.339 4.457 10.190 1.00 89.31 87 VAL A O 1
ATOM 677 N N . PRO A 1 88 ? 1.541 5.660 10.064 1.00 88.75 88 PRO A N 1
ATOM 678 C CA . PRO A 1 88 ? 0.824 6.883 9.691 1.00 88.75 88 PRO A CA 1
ATOM 679 C C . PRO A 1 88 ? 0.054 6.762 8.370 1.00 88.75 88 PRO A C 1
ATOM 681 O O . PRO A 1 88 ? -0.982 7.404 8.193 1.00 88.75 88 PRO A O 1
ATOM 684 N N . VAL A 1 89 ? 0.545 5.941 7.439 1.00 88.38 89 VAL A N 1
ATOM 685 C CA . VAL A 1 89 ? -0.114 5.651 6.159 1.00 88.38 89 VAL A CA 1
ATOM 686 C C . VAL A 1 89 ? -1.317 4.749 6.400 1.00 88.38 89 VAL A C 1
ATOM 688 O O . VAL A 1 89 ? -2.405 5.054 5.913 1.00 88.38 89 VAL A O 1
ATOM 691 N N . ALA A 1 90 ? -1.155 3.694 7.207 1.00 90.56 90 ALA A N 1
ATOM 692 C CA . ALA A 1 90 ? -2.244 2.801 7.603 1.00 90.56 90 ALA A CA 1
ATOM 693 C C . ALA A 1 90 ? -3.400 3.581 8.247 1.00 90.56 90 ALA A C 1
ATOM 695 O O . ALA A 1 90 ? -4.549 3.457 7.821 1.00 90.56 90 ALA A O 1
ATOM 696 N N . ASN A 1 91 ? -3.086 4.460 9.202 1.00 89.25 91 ASN A N 1
ATOM 697 C CA . ASN A 1 91 ? -4.066 5.302 9.888 1.00 89.25 91 ASN A CA 1
ATOM 698 C C . ASN A 1 91 ? -4.808 6.226 8.920 1.00 89.25 91 ASN A C 1
ATOM 700 O O . ASN A 1 91 ? -6.031 6.316 8.969 1.00 89.25 91 ASN A O 1
ATOM 704 N N . GLN A 1 92 ? -4.105 6.868 7.988 1.00 88.38 92 GLN A N 1
ATOM 705 C CA . GLN A 1 92 ? -4.740 7.737 6.996 1.00 88.38 92 GLN A CA 1
ATOM 706 C C . GLN A 1 92 ? -5.647 6.963 6.025 1.00 88.38 92 GLN A C 1
ATOM 708 O O . GLN A 1 92 ? -6.745 7.426 5.707 1.00 88.38 92 GLN A O 1
ATOM 713 N N . ILE A 1 93 ? -5.244 5.768 5.579 1.00 87.56 93 ILE A N 1
ATOM 714 C CA . ILE A 1 93 ? -6.100 4.890 4.761 1.00 87.56 93 ILE A CA 1
ATOM 715 C C . ILE A 1 93 ? -7.336 4.463 5.569 1.00 87.56 93 ILE A C 1
ATOM 717 O O . ILE A 1 93 ? -8.465 4.533 5.070 1.00 87.56 93 ILE A O 1
ATOM 721 N N . GLN A 1 94 ? -7.146 4.081 6.835 1.00 87.19 94 GLN A N 1
ATOM 722 C CA . GLN A 1 94 ? -8.229 3.729 7.749 1.00 87.19 94 GLN A CA 1
ATOM 723 C C . GLN A 1 94 ? -9.188 4.907 7.966 1.00 87.19 94 GLN A C 1
ATOM 725 O O . GLN A 1 94 ? -10.402 4.731 7.953 1.00 87.19 94 GLN A O 1
ATOM 730 N N . GLU A 1 95 ? -8.694 6.133 8.102 1.00 86.25 95 GLU A N 1
ATOM 731 C CA . GLU A 1 95 ? -9.539 7.321 8.213 1.00 86.25 95 GLU A CA 1
ATOM 732 C C . GLU A 1 95 ? -10.342 7.581 6.935 1.00 86.25 95 GLU A C 1
ATOM 734 O O . GLU A 1 95 ? -11.536 7.866 7.002 1.00 86.25 95 GLU A O 1
ATOM 739 N N . ILE A 1 96 ? -9.733 7.458 5.754 1.00 83.06 96 ILE A N 1
ATOM 740 C CA . ILE A 1 96 ? -10.419 7.659 4.464 1.00 83.06 96 ILE A CA 1
ATOM 741 C C . ILE A 1 96 ? -11.529 6.617 4.253 1.00 83.06 96 ILE A C 1
ATOM 743 O O . ILE A 1 96 ? -12.561 6.911 3.634 1.00 83.06 96 ILE A O 1
ATOM 747 N N . THR A 1 97 ? -11.336 5.402 4.768 1.00 75.50 97 THR A N 1
ATOM 748 C CA . THR A 1 97 ? -12.328 4.321 4.704 1.00 75.50 97 THR A CA 1
ATOM 749 C C . THR A 1 97 ? -13.426 4.491 5.766 1.00 75.50 97 THR A C 1
ATOM 751 O O . THR A 1 97 ? -14.604 4.305 5.454 1.00 75.50 97 THR A O 1
ATOM 754 N N . THR A 1 98 ? -13.088 4.928 6.987 1.00 73.38 98 THR A N 1
ATOM 755 C CA . THR A 1 98 ? -14.021 5.048 8.130 1.00 73.38 98 THR A CA 1
ATOM 756 C C . THR A 1 98 ? -14.765 6.377 8.238 1.00 73.38 98 THR A C 1
ATOM 758 O O . THR A 1 98 ? -15.914 6.364 8.680 1.00 73.38 98 THR A O 1
ATOM 761 N N . LYS A 1 99 ? -14.214 7.511 7.777 1.00 61.00 99 LYS A N 1
ATOM 762 C CA . LYS A 1 99 ? -14.879 8.838 7.799 1.00 61.00 99 LYS A CA 1
ATOM 763 C C . LYS A 1 99 ? -16.217 8.868 7.037 1.00 61.00 99 LYS A C 1
ATOM 765 O O . LYS A 1 99 ? -16.998 9.803 7.194 1.00 61.00 99 LYS A O 1
ATOM 770 N N . ARG A 1 100 ? -16.548 7.826 6.262 1.00 51.16 100 ARG A N 1
ATOM 771 C CA . ARG A 1 100 ? -17.890 7.620 5.688 1.00 51.16 100 ARG A CA 1
ATOM 772 C C . ARG A 1 100 ? -18.922 7.012 6.637 1.00 51.16 100 ARG A C 1
ATOM 774 O O . ARG A 1 100 ? -20.102 7.252 6.419 1.00 51.16 100 ARG A O 1
ATOM 781 N N . LYS A 1 101 ? -18.529 6.273 7.678 1.00 47.88 101 LYS A N 1
ATOM 782 C CA . LYS A 1 101 ? -19.495 5.736 8.651 1.00 47.88 101 LYS A CA 1
ATOM 783 C C . LYS A 1 101 ? -20.076 6.832 9.552 1.00 47.88 101 LYS A C 1
ATOM 785 O O . LYS A 1 101 ? -21.219 6.713 9.961 1.00 47.88 101 LYS A O 1
ATOM 790 N N . GLN A 1 102 ? -19.344 7.923 9.800 1.00 46.66 102 GLN A N 1
ATOM 791 C CA . GLN A 1 102 ? -19.824 9.017 10.660 1.00 46.66 102 GLN A CA 1
ATOM 792 C C . GLN A 1 102 ? -20.561 10.142 9.921 1.00 46.66 102 GLN A C 1
ATOM 794 O O . GLN A 1 102 ? -21.372 10.827 10.534 1.00 46.66 102 GLN A O 1
ATOM 799 N N . LYS A 1 103 ? -20.350 10.325 8.609 1.00 43.56 103 LYS A N 1
ATOM 800 C CA . LYS A 1 103 ? -21.021 11.408 7.865 1.00 43.56 103 LYS A CA 1
ATOM 801 C C . LYS A 1 103 ? -22.480 11.108 7.485 1.00 43.56 103 LYS A C 1
ATOM 803 O O . LYS A 1 103 ? -23.161 12.009 7.018 1.00 43.56 103 LYS A O 1
ATOM 808 N N . VAL A 1 104 ? -22.950 9.873 7.681 1.00 46.03 104 VAL A N 1
ATOM 809 C CA . VAL A 1 104 ? -24.355 9.476 7.446 1.00 46.03 104 VAL A CA 1
ATOM 810 C C . VAL A 1 104 ? -25.207 9.637 8.713 1.00 46.03 104 VAL A C 1
ATOM 812 O O . VAL A 1 104 ? -26.379 9.963 8.615 1.00 46.03 104 VAL A O 1
ATOM 815 N N . LEU A 1 105 ? -24.614 9.522 9.906 1.00 44.47 105 LEU A N 1
ATOM 816 C CA . LEU A 1 105 ? -25.324 9.646 11.190 1.00 44.47 105 LEU A CA 1
ATOM 817 C C . LEU A 1 105 ? -25.555 11.096 11.655 1.00 44.47 105 LEU A C 1
ATOM 819 O O . LEU A 1 105 ? -26.200 11.305 12.672 1.00 44.47 105 LEU A O 1
ATOM 823 N N . GLN A 1 106 ? -25.034 12.101 10.943 1.00 43.44 106 GLN A N 1
ATOM 824 C CA . GLN A 1 106 ? -25.206 13.516 11.315 1.00 43.44 106 GLN A CA 1
ATOM 825 C C . GLN A 1 106 ? -26.301 14.242 10.520 1.00 43.44 106 GLN A C 1
ATOM 827 O O . GLN A 1 106 ? -26.549 15.414 10.782 1.00 43.44 106 GLN A O 1
ATOM 832 N N . THR A 1 107 ? -26.944 13.599 9.538 1.00 47.34 107 THR A N 1
ATOM 833 C CA . THR A 1 107 ? -27.947 14.270 8.683 1.00 47.34 107 THR A CA 1
ATOM 834 C C . THR A 1 107 ? -29.398 13.990 9.092 1.00 47.34 107 THR A C 1
ATOM 836 O O . THR A 1 107 ? -30.295 14.598 8.521 1.00 47.34 107 THR A O 1
ATOM 839 N N . GLU A 1 108 ? -29.653 13.134 10.088 1.00 47.75 108 GLU A N 1
ATOM 840 C CA . GLU A 1 108 ? -31.025 12.804 10.525 1.00 47.75 108 GLU A CA 1
ATOM 841 C C . GLU A 1 108 ? -31.529 13.591 11.752 1.00 47.75 108 GLU A C 1
ATOM 843 O O . GLU A 1 108 ? -32.699 13.473 12.086 1.00 47.75 108 GLU A O 1
ATOM 848 N N . ASP A 1 109 ? -30.722 14.466 12.367 1.00 47.47 109 ASP A N 1
ATOM 849 C CA . ASP A 1 109 ? -31.126 15.224 13.576 1.00 47.47 109 ASP A CA 1
ATOM 850 C C . ASP A 1 109 ? -31.271 16.745 13.345 1.00 47.47 109 ASP A C 1
ATOM 852 O O . ASP A 1 109 ? -31.160 17.556 14.258 1.00 47.47 109 ASP A O 1
ATOM 856 N N . GLN A 1 110 ? -31.500 17.174 12.099 1.00 47.62 110 GLN A N 1
ATOM 857 C CA . GLN A 1 110 ? -31.819 18.575 11.785 1.00 47.62 110 GLN A CA 1
ATOM 858 C C . GLN A 1 110 ? -33.159 18.682 11.053 1.00 47.62 110 GLN A C 1
ATOM 860 O O . GLN A 1 110 ? -33.239 19.179 9.931 1.00 47.62 110 GLN A O 1
ATOM 865 N N . GLN A 1 111 ? -34.234 18.223 11.697 1.00 51.12 111 GLN A N 1
ATOM 866 C CA . GLN A 1 111 ? -35.560 18.772 11.412 1.00 51.12 111 GLN A CA 1
ATOM 867 C C . GLN A 1 111 ? -35.703 20.098 12.175 1.00 51.12 111 GLN A C 1
ATOM 869 O O . GLN A 1 111 ? -35.604 20.097 13.403 1.00 51.12 111 GLN A O 1
ATOM 874 N N . PRO A 1 112 ? -35.939 21.236 11.498 1.00 53.62 112 PRO A N 1
ATOM 875 C CA . PRO A 1 112 ? -36.343 22.449 12.187 1.00 53.62 112 PRO A CA 1
ATOM 876 C C . PRO A 1 112 ? -37.739 22.204 12.764 1.00 53.62 112 PRO A C 1
ATOM 878 O O . PRO A 1 112 ? -38.710 22.067 12.021 1.00 53.62 112 PRO A O 1
ATOM 881 N N . VAL A 1 113 ? -37.840 22.119 14.089 1.00 56.94 113 VAL A N 1
ATOM 882 C CA . VAL A 1 113 ? -39.129 22.247 14.771 1.00 56.94 113 VAL A CA 1
ATOM 883 C C . VAL A 1 113 ? -39.685 23.633 14.433 1.00 56.94 113 VAL A C 1
ATOM 885 O O . VAL A 1 113 ? -39.091 24.651 14.789 1.00 56.94 113 VAL A O 1
ATOM 888 N N . SER A 1 114 ? -40.758 23.657 13.641 1.00 55.38 114 SER A N 1
ATOM 889 C CA . SER A 1 114 ? -41.629 24.825 13.461 1.00 55.38 114 SER A CA 1
ATOM 890 C C . SER A 1 114 ? -42.800 24.722 14.422 1.00 55.38 114 SER A C 1
ATOM 892 O O . SER A 1 114 ? -43.246 23.575 14.653 1.00 55.38 114 SER A O 1
#

pLDDT: mean 82.16, std 14.77, range [43.44, 93.5]

Nearest PDB structures (foldseek):
  7keu-assembly1_G  TM=6.556E-01  e=9.870E-01  Homo sapiens

Radius of gyration: 16.6 Å; Cα contacts (8 Å, |Δi|>4): 102; chains: 1; bounding box: 58×37×29 Å

InterPro domains:
  IPR011029 Death-like domain superfamily [G3DSA:1.10.533.10] (2-108)

Foldseek 3Di:
DDFDLLLVLLVVLLCLLQPQDQLVVVLVLCVVLVVDDPVLSCVLPPPPDDRNRSSVSSSVSLSVVCRVPVCSSVSSLVSLVVDPSSPVSSVVSVCSSCVVVPVVVPPPPDDPDD

Secondary structure (DSSP, 8-state):
-PPPHHHHHHHHTHHHHHSS--HHHHHHHHHHTTSS-HHHHHHHH-TTS-HHHHHHHHHHHHHHHHHH-THHHHHHHHHHHTSTTTHHHHHHHHHHHHHHHHSSTTSSS-----

Organism: Geodia barretti (NCBI:txid519541)

Sequence (114 aa):
MAMSAEARALRRSNAVFKGGVDPENLVTVLYGNFLLTPDEREKVTHKTLTAGQQLEEMFTALERRVAVDPHVLQKLLDALNTEPALVPVANQIQEITTKRKQKVLQTEDQQPVS